Protein AF-A0A962E1J7-F1 (afdb_monomer)

Nearest PDB structures (foldseek):
  2zu0-assembly1_C  TM=7.229E-01  e=6.036E-07  Escherichia coli K-12
  5awf-assembly1_D  TM=7.274E-01  e=9.924E-07  Escherichia coli K-12
  2d3w-assembly1_D  TM=6.280E-01  e=1.111E-05  Escherichia coli
  2d3w-assembly1_B  TM=6.391E-01  e=2.106E-05  Escherichia coli
  2rtu-assembly1_A  TM=3.837E-01  e=3.448E+00  Homo sapiens

Solvent-accessible surface area (backbone atoms only — not comparable to full-atom values): 4812 Å² total; per-residue (Å²): 135,88,82,83,77,83,88,64,83,76,61,39,86,89,40,33,31,51,57,54,54,50,50,52,53,31,53,54,27,52,76,70,73,42,77,70,76,53,71,70,64,47,54,52,54,50,51,54,51,29,62,76,68,72,47,67,76,65,58,51,69,32,37,34,69,66,79,74,49,78,69,62,69,67,70,75,110

Radius of gyration: 15.13 Å; Cα contacts (8 Å, |Δi|>4): 48; chains: 1; bounding box: 34×26×38 Å

Structure (mmCIF, N/CA/C/O backbone):
data_AF-A0A962E1J7-F1
#
_entry.id   AF-A0A962E1J7-F1
#
loop_
_atom_site.group_PDB
_atom_site.id
_atom_site.type_symbol
_atom_site.label_atom_id
_atom_site.label_alt_id
_atom_site.label_comp_id
_atom_site.label_asym_id
_atom_site.label_entity_id
_atom_site.label_seq_id
_atom_site.pdbx_PDB_ins_code
_atom_site.Cartn_x
_atom_site.Cartn_y
_atom_site.Cartn_z
_atom_site.occupancy
_atom_site.B_iso_or_equiv
_atom_site.auth_seq_id
_atom_site.auth_comp_id
_atom_site.auth_asym_id
_atom_site.auth_atom_id
_atom_site.pdbx_PDB_model_num
ATOM 1 N N . GLY A 1 1 ? -25.768 7.670 -27.241 1.00 42.41 1 GLY A N 1
ATOM 2 C CA . GLY A 1 1 ? -25.184 7.355 -25.924 1.00 42.41 1 GLY A CA 1
ATOM 3 C C . GLY A 1 1 ? -23.694 7.593 -26.000 1.00 42.41 1 GLY A C 1
ATOM 4 O O . GLY A 1 1 ? -23.109 7.235 -27.011 1.00 42.41 1 GLY A O 1
ATOM 5 N N . VAL A 1 2 ? -23.103 8.246 -25.001 1.00 42.88 2 VAL A N 1
ATOM 6 C CA . VAL A 1 2 ? -21.653 8.492 -24.944 1.00 42.88 2 VAL A CA 1
ATOM 7 C C . VAL A 1 2 ? -21.014 7.331 -24.189 1.00 42.88 2 VAL A C 1
ATOM 9 O O . VAL A 1 2 ? -21.336 7.108 -23.026 1.00 42.88 2 VAL A O 1
ATOM 12 N N . PHE A 1 3 ? -20.148 6.577 -24.861 1.00 50.75 3 PHE A N 1
ATOM 13 C CA . PHE A 1 3 ? -19.329 5.536 -24.247 1.00 50.75 3 PHE A CA 1
ATOM 14 C C . PHE A 1 3 ? -17.934 6.120 -24.008 1.00 50.75 3 PHE A C 1
ATOM 16 O O . PHE A 1 3 ? -17.203 6.387 -24.961 1.00 50.75 3 PHE A O 1
ATOM 23 N N . LEU A 1 4 ? -17.590 6.385 -22.745 1.00 50.56 4 LEU A N 1
ATOM 24 C CA . LEU A 1 4 ? -16.276 6.889 -22.351 1.00 50.56 4 LEU A CA 1
ATOM 25 C C . LEU A 1 4 ? -15.408 5.699 -21.923 1.00 50.56 4 LEU A C 1
ATOM 27 O O . LEU A 1 4 ? -15.450 5.265 -20.775 1.00 50.56 4 LEU A O 1
ATOM 31 N N . ALA A 1 5 ? -14.642 5.148 -22.862 1.00 51.25 5 ALA A N 1
ATOM 32 C CA . ALA A 1 5 ? -13.609 4.173 -22.544 1.00 51.25 5 ALA A CA 1
ATOM 33 C C . ALA A 1 5 ? -12.414 4.904 -21.909 1.00 51.25 5 ALA A C 1
ATOM 35 O O . ALA A 1 5 ? -11.823 5.788 -22.533 1.00 51.25 5 ALA A O 1
ATOM 36 N N . PHE A 1 6 ? -12.038 4.546 -20.679 1.00 51.22 6 PHE A N 1
ATOM 37 C CA . PHE A 1 6 ? -10.798 5.023 -20.061 1.00 51.22 6 PHE A CA 1
ATOM 38 C C . PHE A 1 6 ? -9.601 4.355 -20.760 1.00 51.22 6 PHE A C 1
ATOM 40 O O . PHE A 1 6 ? -9.129 3.305 -20.340 1.00 51.22 6 PHE A O 1
ATOM 47 N N . GLN A 1 7 ? -9.134 4.945 -21.864 1.00 54.91 7 GLN A N 1
ATOM 48 C CA . GLN A 1 7 ? -8.108 4.357 -22.740 1.00 54.91 7 GLN A CA 1
ATOM 49 C C . GLN A 1 7 ? -6.681 4.352 -22.165 1.00 54.91 7 GLN A C 1
ATOM 51 O O . GLN A 1 7 ? -5.787 3.758 -22.766 1.00 54.91 7 GLN A O 1
ATOM 56 N N . TYR A 1 8 ? -6.429 4.965 -21.008 1.00 50.72 8 TYR A N 1
ATOM 57 C CA . TYR A 1 8 ? -5.090 5.000 -20.424 1.00 50.72 8 TYR A CA 1
ATOM 58 C C . TYR A 1 8 ? -5.169 4.866 -18.905 1.00 50.72 8 TYR A C 1
ATOM 60 O O . TYR A 1 8 ? -5.597 5.812 -18.241 1.00 50.72 8 TYR A O 1
ATOM 68 N N . PRO A 1 9 ? -4.757 3.728 -18.317 1.00 55.69 9 PRO A N 1
ATOM 69 C CA . PRO A 1 9 ? -4.465 3.715 -16.894 1.00 55.69 9 PRO A CA 1
ATOM 70 C C . PRO A 1 9 ? -3.345 4.734 -16.651 1.00 55.69 9 PRO A C 1
ATOM 72 O O . PRO A 1 9 ? -2.280 4.648 -17.263 1.00 55.69 9 PRO A O 1
ATOM 75 N N . VAL A 1 10 ? -3.622 5.746 -15.827 1.00 57.31 10 VAL A N 1
ATOM 76 C CA . VAL A 1 10 ? -2.657 6.802 -15.504 1.00 57.31 10 VAL A CA 1
ATOM 77 C C . VAL A 1 10 ? -1.474 6.141 -14.800 1.00 57.31 10 VAL A C 1
ATOM 79 O O . VAL A 1 10 ? -1.629 5.540 -13.736 1.00 57.31 10 VAL A O 1
ATOM 82 N N . GLU A 1 11 ? -0.302 6.192 -15.423 1.00 55.12 11 GLU A N 1
ATOM 83 C CA . GLU A 1 11 ? 0.943 5.781 -14.785 1.00 55.12 11 GLU A CA 1
ATOM 84 C C . GLU A 1 11 ? 1.274 6.797 -13.693 1.00 55.12 11 GLU A C 1
ATOM 86 O O . GLU A 1 11 ? 1.288 8.004 -13.942 1.00 55.12 11 GLU A O 1
ATOM 91 N N . LEU A 1 12 ? 1.495 6.316 -12.469 1.00 60.09 12 LEU A N 1
ATOM 92 C CA . LEU A 1 12 ? 1.886 7.156 -11.339 1.00 60.09 12 LEU A CA 1
ATOM 93 C C . LEU A 1 12 ? 3.382 6.941 -11.075 1.00 60.09 12 LEU A C 1
ATOM 95 O O . LEU A 1 12 ? 3.744 6.087 -10.256 1.00 60.09 12 LEU A O 1
ATOM 99 N N . PRO A 1 13 ? 4.275 7.670 -11.776 1.00 56.47 13 PRO A N 1
ATOM 100 C CA . PRO A 1 13 ? 5.710 7.536 -11.567 1.00 56.47 13 PRO A CA 1
ATOM 101 C C . PRO A 1 13 ? 6.056 7.869 -10.112 1.00 56.47 13 PRO A C 1
ATOM 103 O O . PRO A 1 13 ? 5.643 8.896 -9.577 1.00 56.47 13 PRO A O 1
ATOM 106 N N . GLY A 1 14 ? 6.794 6.974 -9.454 1.00 63.53 14 GLY A N 1
ATOM 107 C CA . GLY A 1 14 ? 7.183 7.115 -8.046 1.00 63.53 14 GLY A CA 1
ATOM 108 C C . GLY A 1 14 ? 6.169 6.583 -7.028 1.00 63.53 14 GLY A C 1
ATOM 109 O O . GLY A 1 14 ? 6.504 6.490 -5.848 1.00 63.53 14 GLY A O 1
ATOM 110 N N . VAL A 1 15 ? 4.969 6.162 -7.451 1.00 65.19 15 VAL A N 1
ATOM 111 C CA . VAL A 1 15 ? 4.026 5.459 -6.571 1.00 65.19 15 VAL A CA 1
ATOM 112 C C . VAL A 1 15 ? 4.182 3.961 -6.777 1.00 65.19 15 VAL A C 1
ATOM 114 O O . VAL A 1 15 ? 3.798 3.404 -7.802 1.00 65.19 15 VAL A O 1
ATOM 117 N N . ASN A 1 16 ? 4.758 3.301 -5.780 1.00 71.38 16 ASN A N 1
ATOM 118 C CA . ASN A 1 16 ? 4.862 1.852 -5.761 1.00 71.38 16 ASN A CA 1
ATOM 119 C C . ASN A 1 16 ? 3.474 1.212 -5.524 1.00 71.38 16 ASN A C 1
ATOM 121 O O . ASN A 1 16 ? 2.688 1.718 -4.716 1.00 71.38 16 ASN A O 1
ATOM 125 N N . ASN A 1 17 ? 3.193 0.078 -6.173 1.00 73.38 17 ASN A N 1
ATOM 126 C CA . ASN A 1 17 ? 1.978 -0.723 -5.987 1.00 73.38 17 ASN A CA 1
ATOM 127 C C . ASN A 1 17 ? 1.660 -0.992 -4.510 1.00 73.38 17 ASN A C 1
ATOM 129 O O . ASN A 1 17 ? 0.501 -0.922 -4.110 1.00 73.38 17 ASN A O 1
ATOM 133 N N . THR A 1 18 ? 2.676 -1.212 -3.671 1.00 79.00 18 THR A N 1
ATOM 134 C CA . THR A 1 18 ? 2.496 -1.378 -2.217 1.00 79.00 18 THR A CA 1
ATOM 135 C C . THR A 1 18 ? 1.790 -0.177 -1.575 1.00 79.00 18 THR A C 1
ATOM 137 O O . THR A 1 18 ? 0.859 -0.351 -0.788 1.00 79.00 18 THR A O 1
ATOM 140 N N . TYR A 1 19 ? 2.207 1.048 -1.909 1.00 80.75 19 TYR A N 1
ATOM 141 C CA . TYR A 1 19 ? 1.616 2.264 -1.347 1.00 80.75 19 TYR A CA 1
ATOM 142 C C . TYR A 1 19 ? 0.191 2.468 -1.858 1.00 80.75 19 TYR A C 1
ATOM 144 O O . TYR A 1 19 ? -0.717 2.734 -1.072 1.00 80.75 19 TYR A O 1
ATOM 152 N N . PHE A 1 20 ? -0.014 2.280 -3.162 1.00 81.94 20 PHE A N 1
ATOM 153 C CA . PHE A 1 20 ? -1.321 2.428 -3.793 1.00 81.94 20 PHE A CA 1
ATOM 154 C C . PHE A 1 20 ? -2.353 1.444 -3.238 1.00 81.94 20 PHE A C 1
ATOM 156 O O . PHE A 1 20 ? -3.429 1.855 -2.812 1.00 81.94 20 PHE A O 1
ATOM 163 N N . LEU A 1 21 ? -2.007 0.156 -3.167 1.00 84.19 21 LEU A N 1
ATOM 164 C CA . LEU A 1 21 ? -2.889 -0.883 -2.638 1.00 84.19 21 LEU A CA 1
ATOM 165 C C . LEU A 1 21 ? -3.214 -0.652 -1.157 1.00 84.19 21 LEU A C 1
ATOM 167 O O . LEU A 1 21 ? -4.357 -0.844 -0.742 1.00 84.19 21 LEU A O 1
ATOM 171 N N . ARG A 1 22 ? -2.240 -0.190 -0.361 1.00 85.56 22 ARG A N 1
ATOM 172 C CA . ARG A 1 22 ? -2.473 0.147 1.049 1.00 85.56 22 ARG A CA 1
ATOM 173 C C . ARG A 1 22 ? -3.409 1.344 1.193 1.00 85.56 22 ARG A C 1
ATOM 175 O O . ARG A 1 22 ? -4.340 1.290 1.992 1.00 85.56 22 ARG A O 1
ATOM 182 N N . ALA A 1 23 ? -3.184 2.401 0.416 1.00 85.44 23 ALA A N 1
ATOM 183 C CA . ALA A 1 23 ? -4.024 3.593 0.423 1.00 85.44 23 ALA A CA 1
ATOM 184 C C . ALA A 1 23 ? -5.459 3.278 -0.029 1.00 85.44 23 ALA A C 1
ATOM 186 O O . ALA A 1 23 ? -6.409 3.703 0.624 1.00 85.44 23 ALA A O 1
ATOM 187 N N . ALA A 1 24 ? -5.623 2.478 -1.087 1.00 86.12 24 ALA A N 1
ATOM 188 C CA . ALA A 1 24 ? -6.927 2.039 -1.575 1.00 86.12 24 ALA A CA 1
ATOM 189 C C . ALA A 1 24 ? -7.683 1.210 -0.524 1.00 86.12 24 ALA A C 1
ATOM 191 O O . ALA A 1 24 ? -8.856 1.474 -0.250 1.00 86.12 24 ALA A O 1
ATOM 192 N N . LEU A 1 25 ? -7.002 0.256 0.122 1.00 87.69 25 LEU A N 1
ATOM 193 C CA . LEU A 1 25 ? -7.596 -0.553 1.185 1.00 87.69 25 LEU A CA 1
ATOM 194 C C . LEU A 1 25 ? -8.000 0.308 2.390 1.00 87.69 25 LEU A C 1
ATOM 196 O O . LEU A 1 25 ? -9.104 0.156 2.908 1.00 87.69 25 LEU A O 1
ATOM 200 N N . ASN A 1 26 ? -7.146 1.243 2.812 1.00 89.94 26 ASN A N 1
ATOM 201 C CA . ASN A 1 26 ? -7.461 2.160 3.907 1.00 89.94 26 ASN A CA 1
ATOM 202 C C . ASN A 1 26 ? -8.626 3.097 3.564 1.00 89.94 26 ASN A C 1
ATOM 204 O O . ASN A 1 26 ? -9.487 3.319 4.412 1.00 89.94 26 ASN A O 1
ATOM 208 N N . ALA A 1 27 ? -8.712 3.597 2.329 1.00 88.38 27 ALA A N 1
ATOM 209 C CA . ALA A 1 27 ? -9.842 4.408 1.879 1.00 88.38 27 ALA A CA 1
ATOM 210 C C . ALA A 1 27 ? 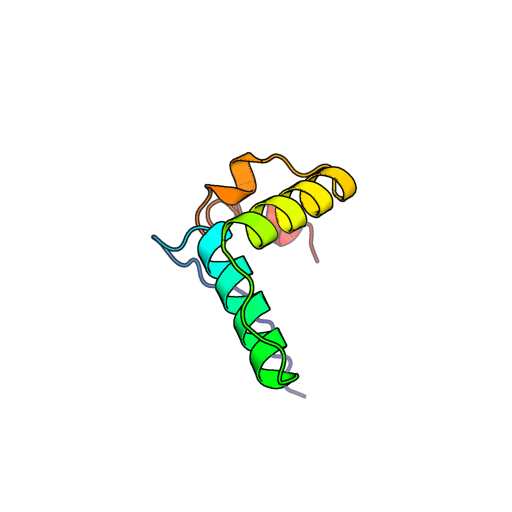-11.165 3.626 1.951 1.00 88.38 27 ALA A C 1
ATOM 212 O O . ALA A 1 27 ? -12.168 4.147 2.442 1.00 88.38 27 ALA A O 1
ATOM 213 N N . GLN A 1 28 ? -11.158 2.355 1.536 1.00 90.56 28 GLN A N 1
ATOM 214 C CA . GLN A 1 28 ? -12.326 1.479 1.635 1.00 90.56 28 GLN A CA 1
ATOM 215 C C . GLN A 1 28 ? -12.704 1.179 3.093 1.00 90.56 28 GLN A C 1
ATOM 217 O O . GLN A 1 28 ? -13.882 1.231 3.442 1.00 90.56 28 GLN A O 1
ATOM 222 N N . ARG A 1 29 ? -11.720 0.894 3.953 1.00 91.50 29 ARG A N 1
ATOM 223 C CA . ARG A 1 29 ? -11.936 0.672 5.392 1.00 91.50 29 ARG A CA 1
ATOM 224 C C . ARG A 1 29 ? -12.522 1.900 6.072 1.00 91.50 29 ARG A C 1
ATOM 226 O O . ARG A 1 29 ? -13.528 1.789 6.764 1.00 91.50 29 ARG A O 1
ATOM 233 N N . LYS A 1 30 ? -11.985 3.084 5.773 1.00 90.75 30 LYS A N 1
ATOM 234 C CA . LYS A 1 30 ? -12.509 4.362 6.262 1.00 90.75 30 LYS A CA 1
ATOM 235 C C . LYS A 1 30 ? -13.966 4.577 5.852 1.00 90.75 30 LYS A C 1
ATOM 237 O O . LYS A 1 30 ? -14.769 4.986 6.684 1.00 90.75 30 LYS A O 1
ATOM 242 N N . ALA A 1 31 ? -14.328 4.256 4.607 1.00 90.69 31 ALA A N 1
ATOM 243 C CA . ALA A 1 31 ? -15.716 4.329 4.144 1.00 90.69 31 ALA A CA 1
ATOM 244 C C . ALA A 1 31 ? -16.653 3.354 4.886 1.00 90.69 31 ALA A C 1
ATOM 246 O O . ALA A 1 31 ? -17.849 3.611 4.988 1.00 90.69 31 ALA A O 1
ATOM 247 N N . ARG A 1 32 ? -16.114 2.254 5.424 1.00 92.50 32 ARG A N 1
ATOM 248 C CA . ARG A 1 32 ? -16.834 1.257 6.235 1.00 92.50 32 ARG A CA 1
ATOM 249 C C . ARG A 1 32 ? -16.791 1.538 7.742 1.00 92.50 32 ARG A C 1
ATOM 251 O O . ARG A 1 32 ? -17.391 0.789 8.503 1.00 92.50 32 ARG A O 1
ATOM 258 N N . GLY A 1 33 ? -16.091 2.588 8.179 1.00 92.56 33 GLY A N 1
ATOM 259 C CA . GLY A 1 33 ? -15.864 2.873 9.600 1.00 92.56 33 GLY A CA 1
ATOM 260 C C . GLY A 1 33 ? -14.867 1.925 10.279 1.00 92.56 33 GLY A C 1
ATOM 261 O O . GLY A 1 33 ? -14.801 1.877 11.503 1.00 92.56 33 GLY A O 1
ATOM 262 N N . GLU A 1 34 ? -14.094 1.165 9.503 1.00 91.56 34 GLU A N 1
ATOM 263 C CA . GLU A 1 34 ? -13.062 0.259 10.004 1.00 91.56 34 GLU A CA 1
ATOM 264 C C . GLU A 1 34 ? -11.728 0.999 10.215 1.00 91.56 34 GLU A C 1
ATOM 266 O O . GLU A 1 34 ? -11.402 1.923 9.459 1.00 91.56 34 GLU A O 1
ATOM 271 N N . PRO A 1 35 ? -10.912 0.586 11.204 1.00 89.06 35 PRO A N 1
ATOM 272 C CA . PRO A 1 35 ? -9.590 1.160 11.415 1.00 89.06 35 PRO A CA 1
ATOM 273 C C . PRO A 1 35 ? -8.632 0.818 10.266 1.00 89.06 35 PRO A C 1
ATOM 275 O O . PRO A 1 35 ? -8.703 -0.251 9.646 1.00 89.06 35 PRO A O 1
ATOM 278 N N . GLU A 1 36 ? -7.697 1.731 10.009 1.00 89.25 36 GLU A N 1
ATOM 279 C CA . GLU A 1 36 ? -6.645 1.536 9.012 1.00 89.25 36 GLU A CA 1
ATOM 280 C C . GLU A 1 36 ? -5.821 0.275 9.287 1.00 89.25 36 GLU A C 1
ATOM 282 O O . GLU A 1 36 ? -5.605 -0.120 10.434 1.00 89.25 36 GLU A O 1
ATOM 287 N N . ILE A 1 37 ? -5.345 -0.363 8.216 1.00 90.19 37 ILE A N 1
ATOM 288 C CA . ILE A 1 37 ? -4.477 -1.530 8.338 1.00 90.19 37 ILE A CA 1
ATOM 289 C C . 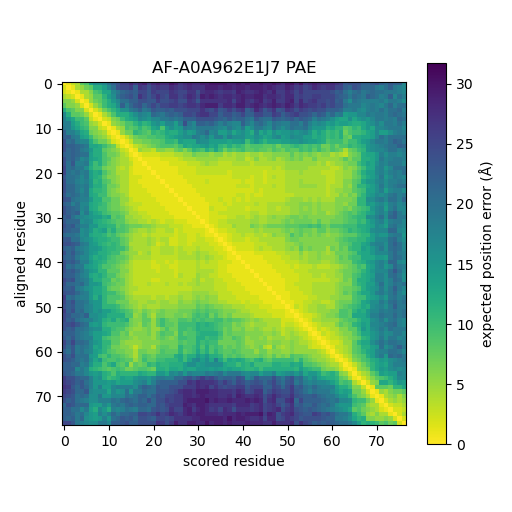ILE A 1 37 ? -3.038 -1.108 8.675 1.00 90.19 37 ILE A C 1
ATOM 291 O O . ILE A 1 37 ? -2.457 -0.188 8.078 1.00 90.19 37 ILE A O 1
ATOM 295 N N . ASP A 1 38 ? -2.434 -1.809 9.629 1.00 88.88 38 ASP A N 1
ATOM 296 C CA . ASP A 1 38 ? -1.020 -1.684 9.951 1.00 88.88 38 ASP A CA 1
ATOM 297 C C . ASP A 1 38 ? -0.147 -2.253 8.820 1.00 88.88 38 ASP A C 1
ATOM 299 O O . ASP A 1 38 ? -0.537 -3.158 8.079 1.00 88.88 38 ASP A O 1
ATOM 303 N N . ALA A 1 39 ? 1.061 -1.707 8.663 1.00 83.19 39 ALA A N 1
ATOM 304 C CA . ALA A 1 39 ? 1.954 -2.107 7.575 1.00 83.19 39 ALA A CA 1
ATOM 305 C C . ALA A 1 39 ? 2.323 -3.612 7.594 1.00 83.19 39 ALA A C 1
ATOM 307 O O . ALA A 1 39 ? 2.290 -4.226 6.524 1.00 83.19 39 ALA A O 1
ATOM 308 N N . PRO A 1 40 ? 2.619 -4.241 8.751 1.00 87.75 40 PRO A N 1
ATOM 309 C CA . PRO A 1 40 ? 2.895 -5.677 8.815 1.00 87.75 40 PRO A CA 1
ATOM 310 C C . PRO A 1 40 ? 1.705 -6.544 8.387 1.00 87.75 40 PRO A C 1
ATOM 312 O O . PRO A 1 40 ? 1.871 -7.443 7.558 1.00 87.75 40 PRO A O 1
ATOM 315 N N . SER A 1 41 ? 0.498 -6.262 8.893 1.00 87.69 41 SER A N 1
ATOM 316 C CA . SER A 1 41 ? -0.702 -7.016 8.504 1.00 87.69 41 SER A CA 1
ATOM 317 C C . SER A 1 41 ? -1.043 -6.843 7.031 1.00 87.69 41 SER A C 1
ATOM 319 O O . SER A 1 41 ? -1.453 -7.809 6.386 1.00 87.69 41 SER A O 1
ATOM 321 N N . PHE A 1 42 ? -0.836 -5.644 6.483 1.00 88.50 42 PHE A N 1
ATOM 322 C CA . PHE A 1 42 ? -1.012 -5.387 5.059 1.00 88.50 42 PHE A CA 1
ATOM 323 C C . PHE A 1 42 ? -0.073 -6.246 4.207 1.00 88.50 42 PHE A C 1
ATOM 325 O O . PHE A 1 42 ? -0.536 -6.930 3.297 1.00 88.50 42 PHE A O 1
ATOM 332 N N . LEU A 1 43 ? 1.225 -6.276 4.528 1.00 85.75 43 LEU A N 1
ATOM 333 C CA . LEU A 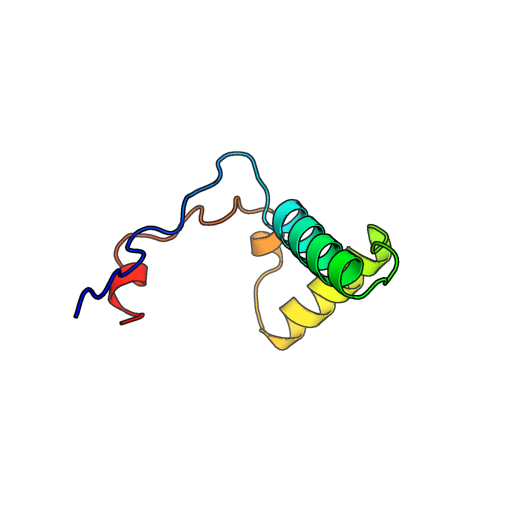1 43 ? 2.198 -7.082 3.782 1.00 85.75 43 LEU A CA 1
ATOM 334 C C . LEU A 1 43 ? 1.864 -8.576 3.821 1.00 85.75 43 LEU A C 1
ATOM 336 O O . LEU A 1 43 ? 2.007 -9.259 2.809 1.00 85.75 43 LEU A O 1
ATOM 340 N N . ARG A 1 44 ? 1.385 -9.083 4.963 1.00 88.38 44 ARG A N 1
ATOM 341 C CA . ARG A 1 44 ? 0.943 -10.478 5.082 1.00 88.38 44 ARG A CA 1
ATOM 342 C C . ARG A 1 44 ? -0.263 -10.767 4.185 1.00 88.38 44 ARG A C 1
ATOM 344 O O . ARG A 1 44 ? -0.224 -11.732 3.430 1.00 88.38 44 ARG A O 1
ATOM 351 N N . LEU A 1 45 ? -1.290 -9.916 4.238 1.00 87.44 45 LEU A N 1
ATOM 352 C CA . LEU A 1 45 ? -2.503 -10.062 3.430 1.00 87.44 45 LEU A CA 1
ATOM 353 C C . LEU A 1 45 ? -2.186 -10.029 1.932 1.00 87.44 45 LEU A C 1
ATOM 355 O O . LEU A 1 45 ? -2.693 -10.839 1.163 1.00 87.44 45 LEU A O 1
ATOM 359 N N . VAL A 1 46 ? -1.333 -9.096 1.515 1.00 86.25 46 VAL A N 1
ATOM 360 C CA . VAL A 1 46 ? -0.958 -8.952 0.110 1.00 86.25 46 VAL A CA 1
ATOM 361 C C . VAL A 1 46 ? -0.170 -10.164 -0.376 1.00 86.25 46 VAL A C 1
ATOM 363 O O . VAL A 1 46 ? -0.509 -10.702 -1.424 1.00 86.25 46 VAL A O 1
ATOM 366 N N . ARG A 1 47 ? 0.816 -10.651 0.386 1.00 84.25 47 ARG A N 1
ATOM 367 C CA . ARG A 1 47 ? 1.572 -11.866 0.027 1.00 84.25 47 ARG A CA 1
ATOM 368 C C . ARG A 1 47 ? 0.684 -13.102 -0.083 1.00 84.25 47 ARG A C 1
ATOM 370 O O . ARG A 1 47 ? 0.840 -13.882 -1.015 1.00 84.25 47 ARG A O 1
ATOM 377 N N . GLU A 1 48 ? -0.277 -13.257 0.825 1.00 87.88 48 GLU A N 1
ATOM 378 C CA . GLU A 1 48 ? -1.262 -14.340 0.752 1.00 87.88 48 GLU A CA 1
ATOM 379 C C . GLU A 1 48 ? -2.068 -14.267 -0.555 1.00 87.88 48 GLU A C 1
ATOM 381 O O . GLU A 1 48 ? -2.211 -15.264 -1.261 1.00 87.88 48 GLU A O 1
ATOM 386 N N . LYS A 1 49 ? -2.546 -13.071 -0.926 1.00 84.31 49 LYS A N 1
ATOM 387 C CA . LYS A 1 49 ? -3.307 -12.870 -2.168 1.00 84.31 49 LYS A CA 1
ATOM 388 C C . LYS A 1 49 ? -2.459 -13.042 -3.425 1.00 84.31 49 LYS A C 1
ATOM 390 O O . LYS A 1 49 ? -2.960 -13.601 -4.395 1.00 84.31 49 LYS A O 1
ATOM 395 N N . LEU A 1 50 ? -1.196 -12.619 -3.410 1.00 84.44 50 LEU A N 1
ATOM 396 C CA . LEU A 1 50 ? -0.263 -12.865 -4.513 1.00 84.44 50 LEU A CA 1
ATOM 397 C C . LEU A 1 50 ? -0.028 -14.360 -4.723 1.00 84.44 50 LEU A C 1
ATOM 399 O O . LEU A 1 50 ? -0.075 -14.817 -5.861 1.00 84.44 50 LEU A O 1
ATOM 403 N N . GLY A 1 51 ? 0.131 -15.125 -3.637 1.00 80.94 51 GLY A N 1
ATOM 404 C CA . GLY A 1 51 ? 0.264 -1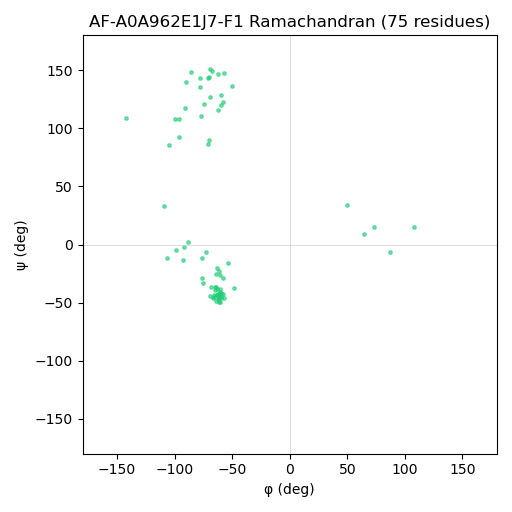6.581 -3.698 1.00 80.94 51 GLY A CA 1
ATOM 405 C C . GLY A 1 51 ? -0.960 -17.265 -4.311 1.00 80.94 51 GLY A C 1
ATOM 406 O O . GLY A 1 51 ? -0.808 -18.136 -5.162 1.00 80.94 51 GLY A O 1
ATOM 407 N N . VAL A 1 52 ? -2.171 -16.829 -3.943 1.00 84.62 52 VAL A N 1
ATOM 408 C CA . VAL A 1 52 ? -3.429 -17.340 -4.525 1.00 84.62 52 VAL A CA 1
ATOM 409 C C . VAL A 1 52 ? -3.554 -17.001 -6.013 1.00 84.62 52 VAL A C 1
ATOM 411 O O . VAL A 1 52 ? -4.077 -17.797 -6.786 1.00 84.62 52 VAL A O 1
ATOM 414 N N . LEU A 1 53 ? -3.088 -15.820 -6.419 1.00 79.38 53 LEU A N 1
ATOM 415 C CA . LEU A 1 53 ? -3.160 -15.348 -7.803 1.00 79.38 53 LEU A CA 1
ATOM 416 C C . LEU A 1 53 ? -1.950 -15.772 -8.652 1.00 79.38 53 LEU A C 1
ATOM 418 O O . LEU A 1 53 ? -1.881 -15.396 -9.820 1.00 79.38 53 LEU A O 1
ATOM 422 N N . HIS A 1 54 ? -1.008 -16.536 -8.084 1.00 79.12 54 HIS A N 1
ATOM 423 C CA . HIS A 1 54 ? 0.264 -16.912 -8.714 1.00 79.12 54 HIS A CA 1
ATOM 424 C C . HIS A 1 54 ? 1.032 -15.715 -9.303 1.00 79.12 54 HIS A C 1
ATOM 426 O O . HIS A 1 54 ? 1.703 -15.829 -10.329 1.00 79.12 54 HIS A O 1
ATOM 432 N N . LEU A 1 55 ? 0.922 -14.553 -8.655 1.00 76.81 55 LEU A N 1
ATOM 433 C CA . LEU A 1 55 ? 1.591 -13.331 -9.078 1.00 76.81 55 LEU A CA 1
ATOM 434 C C . LEU A 1 55 ? 2.975 -13.231 -8.423 1.00 76.81 55 LEU A C 1
ATOM 436 O O . LEU A 1 55 ? 3.113 -13.541 -7.238 1.00 76.81 55 LEU A O 1
ATOM 440 N N . PRO A 1 56 ? 3.997 -12.773 -9.161 1.00 76.00 56 PRO A N 1
ATOM 441 C CA . PRO A 1 56 ? 5.333 -12.606 -8.612 1.00 76.00 56 PRO A CA 1
ATOM 442 C C . PRO A 1 56 ? 5.396 -11.437 -7.609 1.00 76.00 56 PRO A C 1
ATOM 444 O O . PRO A 1 56 ? 4.742 -10.404 -7.774 1.00 76.00 56 PRO A O 1
ATOM 447 N N . ASP A 1 57 ? 6.201 -11.595 -6.552 1.00 72.69 57 ASP A N 1
ATOM 448 C CA . ASP A 1 57 ? 6.387 -10.585 -5.494 1.00 72.69 57 ASP A CA 1
ATOM 449 C C . ASP A 1 57 ? 7.018 -9.274 -6.001 1.00 72.69 57 ASP A C 1
ATOM 451 O O . ASP A 1 57 ? 6.885 -8.225 -5.364 1.00 72.69 57 ASP A O 1
ATOM 455 N N . ASP A 1 58 ? 7.692 -9.311 -7.155 1.00 72.94 58 ASP A N 1
ATOM 456 C CA . ASP A 1 58 ? 8.286 -8.141 -7.810 1.00 72.94 58 ASP A CA 1
ATOM 457 C C . ASP A 1 58 ? 7.228 -7.086 -8.179 1.00 72.94 58 ASP A C 1
ATOM 459 O O . ASP A 1 58 ? 7.514 -5.887 -8.176 1.00 72.94 58 ASP A O 1
ATOM 463 N N . LEU A 1 59 ? 5.977 -7.507 -8.389 1.00 70.75 59 LEU A N 1
ATOM 464 C CA . LEU A 1 59 ? 4.838 -6.644 -8.671 1.00 70.75 59 LEU A CA 1
ATOM 465 C C . LEU A 1 59 ? 4.606 -5.617 -7.555 1.00 70.75 59 LEU A C 1
ATOM 467 O O . LEU A 1 59 ? 4.163 -4.506 -7.833 1.00 70.75 59 LEU A O 1
ATOM 471 N N . LEU A 1 60 ? 4.967 -5.937 -6.308 1.00 71.44 60 LEU A N 1
ATOM 472 C CA . LEU A 1 60 ? 4.864 -5.021 -5.167 1.00 71.44 60 LEU A CA 1
ATOM 473 C C . LEU A 1 60 ? 5.939 -3.948 -5.110 1.00 71.44 60 LEU A C 1
ATOM 475 O O . LEU A 1 60 ? 5.825 -3.060 -4.267 1.00 71.44 60 LEU A O 1
ATOM 479 N N . GLN A 1 61 ? 6.989 -4.060 -5.919 1.00 67.06 61 GLN A N 1
ATOM 480 C CA . GLN A 1 61 ? 8.069 -3.077 -6.016 1.00 67.06 61 GLN A CA 1
ATOM 481 C C . GLN A 1 61 ? 7.993 -2.256 -7.304 1.00 67.06 61 GLN A C 1
ATOM 483 O O . GLN A 1 61 ? 8.673 -1.239 -7.440 1.00 67.06 61 GLN A O 1
ATOM 488 N N . ARG A 1 62 ? 7.154 -2.681 -8.251 1.00 69.31 62 ARG A N 1
ATOM 489 C CA . ARG A 1 62 ? 6.934 -1.977 -9.510 1.00 69.31 62 ARG A CA 1
ATOM 490 C C . ARG A 1 62 ? 6.016 -0.776 -9.296 1.00 69.31 62 ARG A C 1
ATOM 492 O O . ARG A 1 62 ? 5.070 -0.811 -8.505 1.00 69.31 62 ARG A O 1
ATOM 499 N N . ALA A 1 63 ? 6.304 0.302 -10.020 1.00 61.06 63 ALA A N 1
ATOM 500 C CA . ALA A 1 63 ? 5.430 1.464 -10.034 1.00 61.06 63 ALA A CA 1
ATOM 501 C C . ALA A 1 63 ? 4.054 1.096 -10.611 1.00 61.06 63 ALA A C 1
ATOM 503 O O . ALA A 1 63 ? 3.935 0.233 -11.486 1.00 61.06 63 ALA A O 1
ATOM 504 N N . VAL A 1 64 ? 3.015 1.751 -10.095 1.00 61.25 64 VAL A N 1
ATOM 505 C CA . VAL A 1 64 ? 1.630 1.535 -10.519 1.00 61.25 64 VAL A CA 1
ATOM 506 C C . VAL A 1 64 ? 1.520 1.803 -12.016 1.00 61.25 64 VAL A C 1
ATOM 508 O O . VAL A 1 64 ? 1.851 2.890 -12.490 1.00 61.25 64 VAL A O 1
ATOM 511 N N . ASN A 1 65 ? 1.056 0.791 -12.749 1.00 58.94 65 ASN A N 1
ATOM 512 C CA . ASN A 1 65 ? 0.936 0.772 -14.210 1.00 58.94 65 ASN A CA 1
ATOM 513 C C . ASN A 1 65 ? 2.265 0.854 -14.992 1.00 58.94 65 ASN A C 1
ATOM 515 O O . ASN A 1 65 ? 2.238 0.931 -16.219 1.00 58.94 65 ASN A O 1
ATOM 519 N N . ALA A 1 66 ? 3.426 0.757 -14.33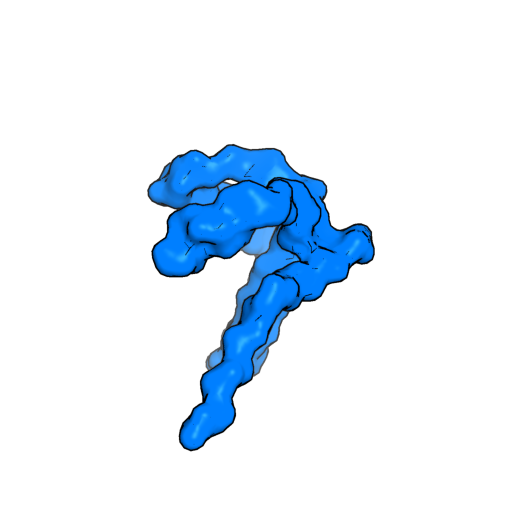3 1.00 51.56 66 ALA A N 1
ATOM 520 C CA . ALA A 1 66 ? 4.716 0.765 -15.014 1.00 51.56 66 ALA A CA 1
ATOM 521 C C . ALA A 1 66 ? 5.024 -0.590 -15.672 1.00 51.56 66 ALA A C 1
ATOM 523 O O . ALA A 1 66 ? 5.312 -1.605 -15.020 1.00 51.56 66 ALA A O 1
ATOM 524 N N . GLY A 1 67 ? 5.006 -0.579 -17.004 1.00 53.75 67 GLY A N 1
ATOM 525 C CA . GLY A 1 67 ? 5.366 -1.724 -17.837 1.00 53.75 67 GLY A CA 1
ATOM 526 C C . GLY A 1 67 ? 4.201 -2.414 -18.538 1.00 53.75 67 GLY A C 1
ATOM 527 O O . GLY A 1 67 ? 4.413 -3.503 -19.060 1.00 53.75 67 GLY A O 1
ATOM 528 N N . PHE A 1 68 ? 3.017 -1.795 -18.625 1.00 48.62 68 PHE A N 1
ATOM 529 C CA . PHE A 1 68 ? 2.037 -2.199 -19.635 1.00 48.62 68 PHE A CA 1
ATOM 530 C C . PHE A 1 68 ? 2.545 -1.776 -21.016 1.00 48.62 68 PHE A C 1
ATOM 532 O O . PHE A 1 68 ? 2.271 -0.674 -21.498 1.00 48.62 68 PHE A O 1
ATOM 539 N N . SER A 1 69 ? 3.300 -2.672 -21.654 1.00 45.12 69 SER A N 1
ATOM 540 C CA . SER A 1 69 ? 3.585 -2.600 -23.084 1.00 45.12 69 SER A CA 1
ATOM 541 C C . SER A 1 69 ? 2.269 -2.415 -23.839 1.00 45.12 69 SER A C 1
ATOM 543 O O . SER A 1 69 ? 1.277 -3.095 -23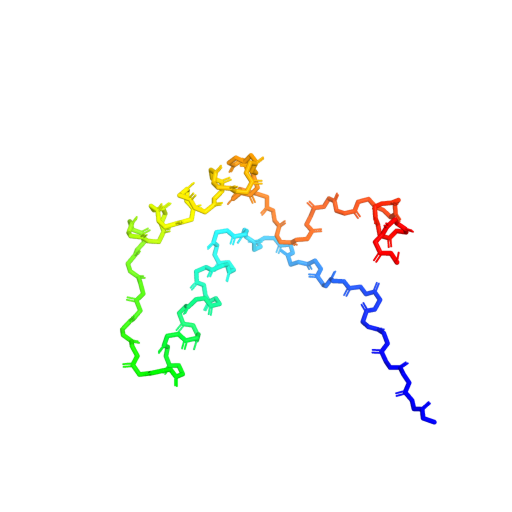.560 1.00 45.12 69 SER A O 1
ATOM 545 N N . GLY A 1 70 ? 2.253 -1.513 -24.823 1.00 55.03 70 GLY A N 1
ATOM 546 C CA . GLY A 1 70 ? 1.075 -1.263 -25.659 1.00 55.03 70 GLY A CA 1
ATOM 547 C C . GLY A 1 70 ? 0.493 -2.525 -26.319 1.00 55.03 70 GLY A C 1
ATOM 548 O O . GLY A 1 70 ? -0.660 -2.504 -26.738 1.00 55.03 70 GLY A O 1
ATOM 549 N N . GLY A 1 71 ? 1.248 -3.632 -26.368 1.00 55.59 71 GLY A N 1
ATOM 550 C CA . GLY A 1 71 ? 0.788 -4.935 -26.853 1.00 55.59 71 GLY A CA 1
ATOM 551 C C . GLY A 1 71 ? -0.137 -5.710 -25.901 1.00 55.59 71 GLY A C 1
ATOM 552 O O . GLY A 1 71 ? -1.049 -6.379 -26.379 1.00 55.59 71 GLY A O 1
ATOM 553 N N . GLU A 1 72 ? 0.026 -5.602 -24.577 1.00 51.22 72 GLU A N 1
ATOM 554 C CA . GLU A 1 72 ? -0.877 -6.258 -23.607 1.00 51.22 72 GLU A CA 1
ATOM 555 C C . GLU A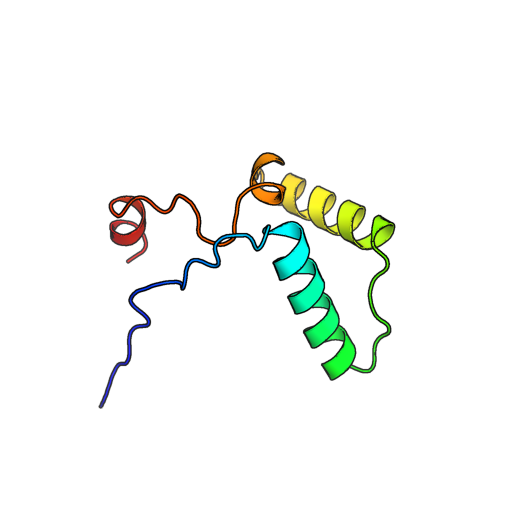 1 72 ? -2.213 -5.513 -23.486 1.00 51.22 72 GLU A C 1
ATOM 557 O O . GLU A 1 72 ? -3.255 -6.141 -23.307 1.00 51.22 72 GLU A O 1
ATOM 562 N N . LYS A 1 73 ? -2.211 -4.190 -23.717 1.00 52.25 73 LYS A N 1
ATOM 563 C CA . LYS A 1 73 ? -3.426 -3.355 -23.788 1.00 52.25 73 LYS A CA 1
ATOM 564 C C . LYS A 1 73 ? -4.381 -3.765 -24.919 1.00 52.25 73 LYS A C 1
ATOM 566 O O . LYS A 1 73 ? -5.564 -3.475 -24.830 1.00 52.25 73 LYS A O 1
ATOM 571 N N . LYS A 1 74 ? -3.882 -4.444 -25.961 1.00 46.56 74 LYS A N 1
ATOM 572 C CA . LYS A 1 74 ? -4.671 -4.899 -27.122 1.00 46.56 74 LYS A CA 1
ATOM 573 C C . LYS A 1 74 ? -5.229 -6.321 -26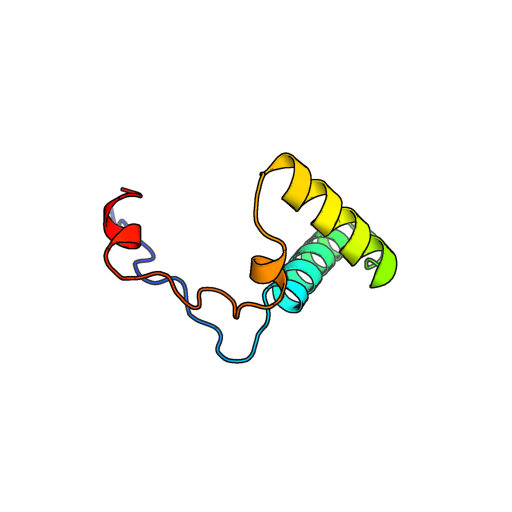.992 1.00 46.56 74 LYS A C 1
ATOM 575 O O . LYS A 1 74 ? -6.041 -6.718 -27.814 1.00 46.56 74 LYS A O 1
ATOM 580 N N . ARG A 1 75 ? -4.754 -7.113 -26.023 1.00 53.28 75 ARG A N 1
ATOM 581 C CA . ARG A 1 75 ? -5.218 -8.498 -25.787 1.00 53.28 75 ARG A CA 1
ATOM 582 C C . ARG A 1 75 ? -6.251 -8.613 -24.668 1.00 53.28 75 ARG A C 1
ATOM 584 O O . ARG A 1 75 ? -6.756 -9.704 -24.443 1.00 53.28 75 ARG A O 1
ATOM 591 N N . ASN A 1 76 ? -6.529 -7.510 -23.981 1.00 43.66 76 ASN A N 1
ATOM 592 C CA . ASN A 1 76 ? -7.529 -7.414 -22.923 1.00 43.66 76 ASN A CA 1
ATOM 593 C C . ASN A 1 76 ? -8.742 -6.575 -23.384 1.00 43.66 76 ASN A C 1
ATOM 595 O O . ASN A 1 76 ? -9.303 -5.821 -22.589 1.00 43.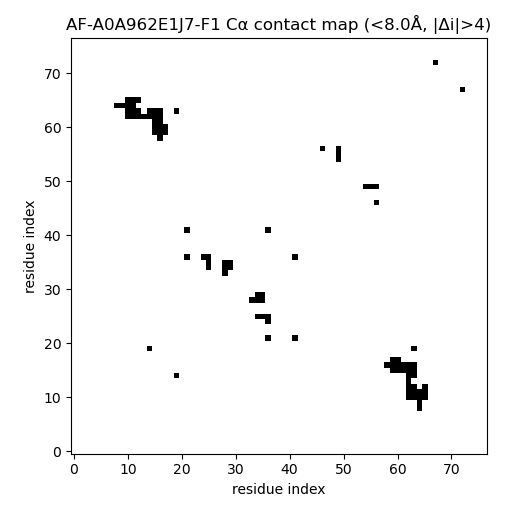66 76 ASN A O 1
ATOM 599 N N . GLU A 1 77 ? -9.063 -6.656 -24.683 1.00 41.84 77 GLU A N 1
ATOM 600 C CA . GLU A 1 77 ? -10.384 -6.335 -25.253 1.00 41.84 77 GLU A CA 1
ATOM 601 C C . GLU A 1 77 ? -11.278 -7.577 -25.203 1.00 41.84 77 GLU A C 1
ATOM 603 O O . GLU A 1 77 ? -10.766 -8.676 -25.527 1.00 41.84 77 GLU A O 1
#

Foldseek 3Di:
DDDDDPLDDDFDPPAFPLNVVQVVVQVVCVVVVHHRDDSVVSVVVVVVVCVVVVHDPVSRGDTDVPPPDPVVSVVVD

pLDDT: mean 71.64, std 16.34, range [41.84, 92.56]

Mean predicted aligned error: 11.77 Å

Sequence (77 aa):
GVFLAFQYPVELPGVNNTYFLRAALNAQRKARGEPEIDAPSFLRLVREKLGVLHLPDDLLQRAVNAGFSGGEKKRNE

Secondary structure (DSSP, 8-state):
------------TT-BHHHHHHHHHHHHHHHTTPPPPPHHHHHHHHHHHHHHTT--GGGGTSBTTTT--TTGGGT--